Protein AF-A0A9Q0CAV1-F1 (afdb_monomer_lite)

Organism: NCBI:txid2022672

Secondary structure (DSSP, 8-state):
-HHHHHHHHHHHHHHHHHT-HHHHHIIIIITTT--SHHHHHHHHHHHHHHHHHHSSS--B-PPPHHHHHHHHHHHHH---HHHHHHHHHHHHHHH--B-TTTHHHHHHHHHHHHHHHHHHHHHHHT-GGGTTS-GGGS-HHHHHHHHHHHHHHHHHHHHHH-

Sequence (162 aa):
MGAHQSLWRERGHQAMDKMGINKLYDRYFVRKEIKQFEEFHVAFIDLFRDFTSIFPGTRYNVPTSDEIEEFYTEWKNLEKEEQKKAQFCDFMNENIVFSDTHHNATLVTGIVAPTAAVIVKNTWKNTPILNIIPLHHIPTFIFVPSFTMLSLIGINVVHILE

pLDDT: mean 72.84, std 13.79, range [39.34, 91.88]

Foldseek 3Di:
DVPVVVVVVVLVVVVCVVCPVVVLCCVLPVVQVDDDPVSVVLSVVVSVLVVVVSDPDFDQQADHPVVVVVLCVVLVPDPDPVVSVVSVVVVCVVRRDGPVPQVVQLVVLLVVQLVVQVVVLVVCVPDPVNVPDVSVPDDSVRRSVVRSVVSNVVSVVVVVVD

Structure (mmCIF, N/CA/C/O backbone):
data_AF-A0A9Q0CAV1-F1
#
_entry.id   AF-A0A9Q0CAV1-F1
#
loop_
_atom_site.group_PDB
_atom_site.id
_atom_site.type_symbol
_atom_site.label_atom_id
_atom_site.label_alt_id
_atom_site.label_comp_id
_atom_site.label_asym_id
_atom_site.label_entity_id
_atom_site.label_seq_id
_atom_site.pdbx_PDB_ins_code
_atom_site.Cartn_x
_atom_site.Cartn_y
_atom_site.Cartn_z
_atom_site.occupancy
_atom_site.B_iso_or_equiv
_atom_site.auth_seq_id
_atom_site.auth_comp_id
_atom_site.auth_asym_id
_atom_site.auth_atom_id
_atom_site.pdbx_PDB_model_num
ATOM 1 N N . MET A 1 1 ? 2.738 4.170 -27.914 1.00 45.06 1 MET A N 1
ATOM 2 C CA . MET A 1 1 ? 1.960 4.498 -26.694 1.00 45.06 1 MET A CA 1
ATOM 3 C C . MET A 1 1 ? 0.745 3.582 -26.441 1.00 45.06 1 MET A C 1
ATOM 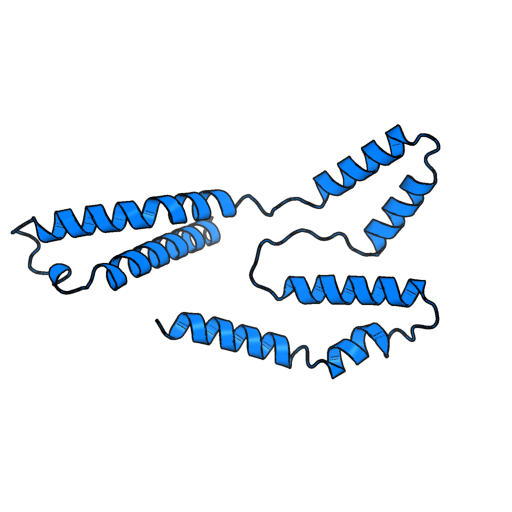5 O O . MET A 1 1 ? 0.095 3.773 -25.428 1.00 45.06 1 MET A O 1
ATOM 9 N N . GLY A 1 2 ? 0.447 2.563 -27.269 1.00 40.09 2 GLY A N 1
ATOM 10 C CA . GLY A 1 2 ? -0.744 1.704 -27.079 1.00 40.09 2 GLY A CA 1
ATOM 11 C C . GLY A 1 2 ? -0.559 0.450 -26.209 1.00 40.09 2 GLY A C 1
ATOM 12 O O . GLY A 1 2 ? -1.507 0.026 -25.563 1.00 40.09 2 GLY A O 1
ATOM 13 N N . ALA A 1 3 ? 0.653 -0.116 -26.135 1.00 42.81 3 ALA A N 1
ATOM 14 C CA . ALA A 1 3 ? 0.877 -1.421 -25.497 1.00 42.81 3 ALA A CA 1
ATOM 15 C C . ALA A 1 3 ? 0.764 -1.406 -23.959 1.00 42.81 3 ALA A C 1
ATOM 17 O O . ALA A 1 3 ? 0.365 -2.394 -23.354 1.00 42.81 3 ALA A O 1
ATOM 18 N N . HIS A 1 4 ? 1.083 -0.283 -23.303 1.00 39.78 4 HIS A N 1
ATOM 19 C CA . HIS A 1 4 ? 0.965 -0.183 -21.846 1.00 39.78 4 HIS A CA 1
ATOM 20 C C . HIS A 1 4 ? -0.490 0.029 -21.413 1.00 39.78 4 HIS A C 1
ATOM 22 O O . HIS A 1 4 ? -0.953 -0.637 -20.494 1.00 39.78 4 HIS A O 1
ATOM 28 N N . GLN A 1 5 ? -1.232 0.893 -22.118 1.00 39.34 5 GLN A N 1
ATOM 29 C CA . GLN A 1 5 ? -2.666 1.086 -21.884 1.00 39.34 5 GLN A CA 1
ATOM 30 C C . GLN A 1 5 ? -3.475 -0.171 -22.219 1.00 39.34 5 GLN A C 1
ATOM 32 O O . GLN A 1 5 ? -4.435 -0.457 -21.510 1.00 39.34 5 GLN A O 1
ATOM 37 N N . SER A 1 6 ? -3.081 -0.949 -23.237 1.00 48.66 6 SER A N 1
ATOM 38 C CA . SER A 1 6 ? -3.730 -2.229 -23.535 1.00 48.66 6 SER A CA 1
ATOM 39 C C . SER A 1 6 ? -3.452 -3.265 -22.451 1.00 48.66 6 SER A C 1
ATOM 41 O O . SER A 1 6 ? -4.393 -3.908 -22.023 1.00 48.66 6 SER A O 1
ATOM 43 N N . LEU A 1 7 ? -2.227 -3.358 -21.921 1.00 44.22 7 LEU A N 1
ATOM 44 C CA . LEU A 1 7 ? -1.900 -4.241 -20.792 1.00 44.22 7 LEU A CA 1
ATOM 45 C C . LEU A 1 7 ? -2.628 -3.853 -19.497 1.00 44.22 7 LEU A C 1
ATOM 47 O O . LEU A 1 7 ? -3.093 -4.732 -18.778 1.00 44.22 7 LEU A O 1
ATOM 51 N N . TRP A 1 8 ? -2.760 -2.555 -19.201 1.00 48.94 8 TRP A N 1
ATOM 52 C CA . TRP A 1 8 ? -3.553 -2.069 -18.064 1.00 48.94 8 TRP A CA 1
ATOM 53 C C . TRP A 1 8 ? -5.042 -2.354 -18.238 1.00 48.94 8 TRP A C 1
ATOM 55 O O . TRP A 1 8 ? -5.703 -2.787 -17.298 1.00 48.94 8 TRP A O 1
ATOM 65 N N . ARG A 1 9 ? -5.564 -2.145 -19.449 1.00 52.94 9 ARG A N 1
ATOM 66 C CA . ARG A 1 9 ? -6.960 -2.409 -19.793 1.00 52.94 9 ARG A CA 1
ATOM 67 C C . ARG A 1 9 ? -7.258 -3.905 -19.815 1.00 52.94 9 ARG A C 1
ATOM 6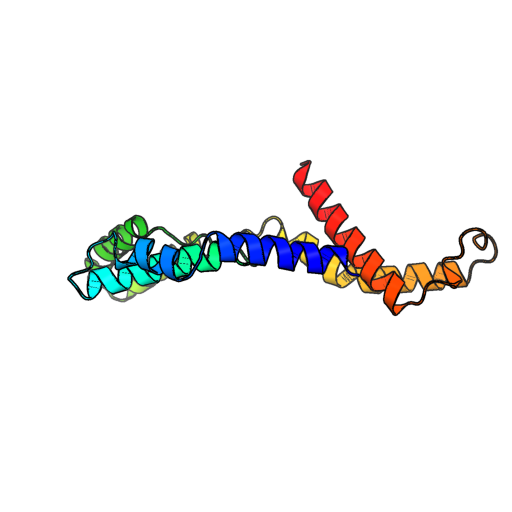9 O O . ARG A 1 9 ? -8.315 -4.304 -19.361 1.00 52.94 9 ARG A O 1
ATOM 76 N N . GLU A 1 10 ? -6.329 -4.734 -20.268 1.00 50.16 10 GLU A N 1
ATOM 77 C CA . GLU A 1 10 ? -6.463 -6.188 -20.344 1.00 50.16 10 GLU A CA 1
ATOM 78 C C . GLU A 1 10 ? -6.292 -6.848 -18.972 1.00 50.16 10 GLU A C 1
ATOM 80 O O . GLU A 1 10 ? -7.121 -7.672 -18.603 1.00 50.16 10 GLU A O 1
ATOM 85 N N . ARG A 1 11 ? -5.317 -6.429 -18.150 1.00 52.97 11 ARG A N 1
ATOM 86 C CA . ARG A 1 11 ? -5.219 -6.874 -16.745 1.00 52.97 11 ARG A CA 1
ATOM 87 C C . ARG A 1 11 ? -6.384 -6.362 -15.900 1.00 52.97 11 ARG A C 1
ATOM 89 O O . ARG A 1 11 ? -6.909 -7.122 -15.096 1.00 52.97 11 ARG A O 1
ATOM 96 N N . GLY A 1 12 ? -6.817 -5.119 -16.114 1.00 56.53 12 GLY A N 1
ATOM 97 C CA . GLY A 1 12 ? -8.001 -4.545 -15.476 1.00 56.53 12 GLY A CA 1
ATOM 98 C C . GLY A 1 12 ? -9.280 -5.285 -15.867 1.00 56.53 12 GLY A C 1
ATOM 99 O O . GLY A 1 12 ? -10.016 -5.717 -14.990 1.00 56.53 12 GLY A O 1
ATOM 100 N N . HIS A 1 13 ? -9.509 -5.534 -17.162 1.00 55.56 13 HIS A N 1
ATOM 101 C CA . HIS A 1 13 ? -10.641 -6.337 -17.632 1.00 55.56 13 HIS A CA 1
ATOM 102 C C . HIS A 1 13 ? -10.567 -7.781 -17.141 1.00 55.56 13 HIS A C 1
ATOM 104 O O . HIS A 1 13 ? -11.580 -8.285 -16.687 1.00 55.56 13 HIS A O 1
ATOM 110 N N . GLN A 1 14 ? -9.405 -8.441 -17.151 1.00 53.72 14 GLN A N 1
ATOM 111 C CA . GLN A 1 14 ? -9.267 -9.801 -16.617 1.00 53.72 14 GLN A CA 1
ATOM 112 C C . GLN A 1 14 ? -9.496 -9.863 -15.102 1.00 53.72 14 GLN A C 1
ATOM 114 O O . GLN A 1 14 ? -10.058 -10.841 -14.609 1.00 53.72 14 GLN A O 1
ATOM 119 N N . ALA A 1 15 ? -9.082 -8.841 -14.351 1.00 53.78 15 ALA A N 1
ATOM 120 C CA . ALA A 1 15 ? -9.370 -8.748 -12.926 1.00 53.78 15 ALA A CA 1
ATOM 121 C C . ALA A 1 15 ? -10.860 -8.470 -12.664 1.00 53.78 15 ALA A C 1
ATOM 123 O O . ALA A 1 15 ? -11.453 -9.115 -11.803 1.00 53.78 15 ALA A O 1
ATOM 124 N N . MET A 1 16 ? -11.491 -7.605 -13.466 1.00 51.56 16 MET A N 1
ATOM 125 C CA . MET A 1 16 ? -12.930 -7.326 -13.409 1.00 51.56 16 MET A CA 1
ATOM 126 C C . MET A 1 16 ? -13.802 -8.501 -13.887 1.00 51.56 16 MET A C 1
ATOM 128 O O . MET A 1 16 ? -14.853 -8.730 -13.306 1.00 51.56 16 MET A O 1
ATOM 132 N N . ASP A 1 17 ? -13.372 -9.301 -14.867 1.00 54.81 17 ASP A N 1
ATOM 133 C CA . ASP A 1 17 ? -14.074 -10.522 -15.312 1.00 54.81 17 ASP A CA 1
ATOM 134 C C . ASP A 1 17 ? -13.975 -11.645 -14.268 1.00 54.81 17 ASP A C 1
ATOM 136 O O . ASP A 1 17 ? -14.918 -12.416 -14.039 1.00 54.81 17 ASP A O 1
ATOM 140 N N . LYS A 1 18 ? -12.833 -11.728 -13.572 1.00 53.84 18 LYS A N 1
ATOM 141 C CA . LYS A 1 18 ? -12.677 -12.594 -12.393 1.00 53.84 18 LYS A CA 1
ATOM 142 C C . LYS A 1 18 ? -13.537 -12.113 -11.215 1.00 53.84 18 LYS A C 1
ATOM 144 O O . LYS A 1 18 ? -13.968 -12.949 -10.421 1.00 53.84 18 LYS A O 1
ATOM 149 N N . MET A 1 19 ? -13.847 -10.817 -11.161 1.00 58.84 19 MET A N 1
ATOM 150 C CA . MET A 1 19 ? -14.687 -10.140 -10.169 1.00 58.84 19 MET A CA 1
ATOM 151 C C . MET A 1 19 ? -15.988 -9.577 -10.760 1.00 58.84 19 MET A C 1
ATOM 153 O O . MET A 1 19 ? -16.373 -8.444 -10.470 1.00 58.84 19 MET A O 1
ATOM 157 N N . GLY A 1 20 ? -16.702 -10.349 -11.587 1.00 66.50 20 GLY A N 1
ATOM 158 C CA . GLY A 1 20 ? -18.060 -9.952 -11.964 1.00 66.50 20 GLY A CA 1
ATOM 159 C C . GLY A 1 20 ? -18.850 -9.615 -10.694 1.00 66.50 20 GLY A C 1
ATOM 160 O O . GLY A 1 20 ? -18.776 -10.375 -9.729 1.00 66.50 20 GLY A O 1
ATOM 161 N N . ILE A 1 21 ? -19.565 -8.485 -10.666 1.00 66.00 21 ILE A N 1
ATOM 162 C CA . ILE A 1 21 ? -20.253 -7.973 -9.460 1.00 66.00 21 ILE A CA 1
ATOM 163 C C . ILE A 1 21 ? -21.101 -9.070 -8.796 1.00 66.00 21 ILE A C 1
ATOM 165 O O . ILE A 1 21 ? -21.117 -9.178 -7.577 1.00 66.00 21 ILE A O 1
ATOM 169 N N . ASN A 1 22 ? -21.691 -9.965 -9.593 1.00 69.44 22 ASN A N 1
ATOM 170 C CA . ASN A 1 22 ? -22.425 -11.137 -9.112 1.00 69.44 22 ASN A CA 1
ATOM 171 C C . ASN A 1 22 ? -21.541 -12.150 -8.360 1.00 69.44 22 ASN A C 1
ATOM 173 O O . ASN A 1 22 ? -21.944 -12.655 -7.325 1.00 69.44 22 ASN A O 1
ATOM 177 N N . LYS A 1 23 ? -20.314 -12.425 -8.825 1.00 74.62 23 LYS A N 1
ATOM 178 C CA . LYS A 1 23 ? -19.355 -13.300 -8.123 1.00 74.62 23 LYS A CA 1
ATOM 179 C C . LYS A 1 23 ? -18.840 -12.673 -6.830 1.00 74.62 23 LYS A C 1
ATOM 181 O O . LYS A 1 23 ? -18.598 -13.402 -5.873 1.00 74.62 23 LYS A O 1
ATOM 186 N N . LEU A 1 24 ? -18.645 -11.352 -6.807 1.00 73.38 24 LEU A N 1
ATOM 187 C CA . LEU A 1 24 ? -18.291 -10.618 -5.590 1.00 73.38 24 LEU A CA 1
ATOM 188 C C . LEU A 1 24 ? -19.444 -10.660 -4.589 1.00 73.38 24 LEU A C 1
ATOM 190 O O . LEU A 1 24 ? -19.250 -11.057 -3.444 1.00 73.38 24 LEU A O 1
ATOM 194 N N . TYR A 1 25 ? -20.649 -10.328 -5.045 1.00 73.31 25 TYR A N 1
ATOM 195 C CA . TYR A 1 25 ? -21.852 -10.387 -4.229 1.00 73.31 25 TYR A CA 1
ATOM 196 C C . TYR A 1 25 ? -22.065 -11.792 -3.648 1.00 73.31 25 TYR A C 1
ATOM 198 O O . TYR A 1 25 ? -22.215 -11.951 -2.437 1.00 73.31 25 TYR A O 1
ATOM 206 N N . ASP A 1 26 ? -21.941 -12.823 -4.486 1.00 81.50 26 ASP A N 1
ATOM 207 C CA . ASP A 1 26 ? -22.050 -14.212 -4.051 1.00 81.50 26 ASP A CA 1
ATOM 208 C C . ASP A 1 26 ? -20.969 -14.595 -3.039 1.00 81.50 26 ASP A C 1
ATOM 210 O O . ASP A 1 26 ? -21.255 -15.263 -2.047 1.00 81.50 26 ASP A O 1
ATOM 214 N N . ARG A 1 27 ? -19.715 -14.199 -3.282 1.00 81.31 27 ARG A N 1
ATOM 215 C CA . ARG A 1 27 ? -18.578 -14.548 -2.423 1.00 81.31 27 ARG A CA 1
ATOM 216 C C . ARG A 1 27 ? -18.682 -13.913 -1.040 1.00 81.31 27 ARG A C 1
ATOM 218 O O . ARG A 1 27 ? -18.467 -14.622 -0.061 1.00 81.31 27 ARG A O 1
ATOM 225 N N . TYR A 1 28 ? -18.951 -12.611 -0.968 1.00 80.12 28 TYR A N 1
ATOM 226 C CA . TYR A 1 28 ? -18.879 -11.876 0.296 1.00 80.12 28 TYR A CA 1
ATOM 227 C C . TYR A 1 28 ? -20.214 -11.827 1.032 1.00 80.12 28 TYR A C 1
ATOM 229 O O . TYR A 1 28 ? -20.185 -11.817 2.253 1.00 80.12 28 TYR A O 1
ATOM 237 N N . PHE A 1 29 ? -21.361 -11.861 0.341 1.00 79.88 29 PHE A N 1
ATOM 238 C CA . PHE A 1 29 ? -22.667 -11.636 0.978 1.00 79.88 29 PHE A CA 1
ATOM 239 C C . PHE A 1 29 ? -23.605 -12.850 0.935 1.00 79.88 29 PHE A C 1
ATOM 241 O O . PHE A 1 29 ? -24.292 -13.103 1.921 1.00 79.88 29 PHE A O 1
ATOM 248 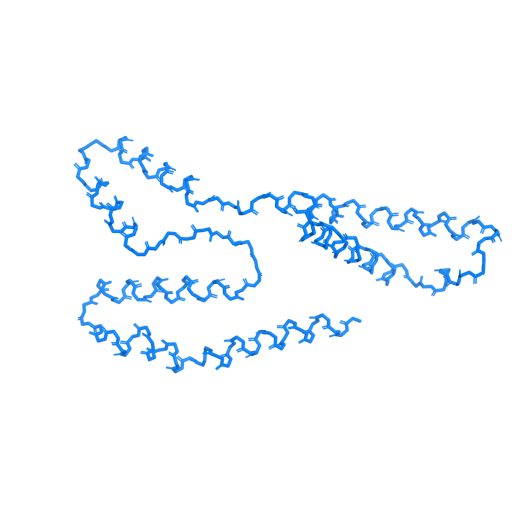N N . VAL A 1 30 ? -23.621 -13.640 -0.147 1.00 79.19 30 VAL A N 1
ATOM 249 C CA . VAL A 1 30 ? -24.536 -14.801 -0.257 1.00 79.19 30 VAL A CA 1
ATOM 250 C C . VAL A 1 30 ? -23.961 -16.049 0.416 1.00 79.19 30 VAL A C 1
ATOM 252 O O . VAL A 1 30 ? -24.626 -16.671 1.237 1.00 79.19 30 VAL A O 1
ATOM 255 N N . ARG A 1 31 ? -22.708 -16.416 0.114 1.00 78.06 31 ARG A N 1
ATOM 256 C CA . ARG A 1 31 ? -22.059 -17.622 0.668 1.00 78.06 31 ARG A CA 1
ATOM 257 C C . ARG A 1 31 ? -21.739 -17.519 2.155 1.00 78.06 31 ARG A C 1
ATOM 259 O O . ARG A 1 31 ? -21.638 -18.550 2.807 1.00 78.06 31 ARG A O 1
ATOM 266 N N . LYS A 1 32 ? -21.553 -16.300 2.668 1.00 73.81 32 LYS A N 1
ATOM 267 C CA . LYS A 1 32 ? -21.296 -16.053 4.092 1.00 73.81 32 LYS A CA 1
ATOM 268 C C . LYS A 1 32 ? -22.576 -16.058 4.945 1.00 73.81 32 LYS A C 1
ATOM 270 O O . LYS A 1 32 ? -22.458 -15.925 6.152 1.00 73.81 32 LYS A O 1
ATOM 275 N N . GLU A 1 33 ? -23.765 -16.222 4.343 1.00 75.31 33 GLU A N 1
ATOM 276 C CA . GLU A 1 33 ? -25.071 -16.234 5.031 1.00 75.31 33 GLU A CA 1
ATOM 277 C C . GLU A 1 33 ? -25.228 -15.135 6.097 1.00 75.31 33 GLU A C 1
ATOM 279 O O . GLU A 1 33 ? -25.627 -15.402 7.230 1.00 75.31 33 GLU A O 1
ATOM 284 N N . ILE A 1 34 ? -24.907 -13.897 5.727 1.00 76.56 34 ILE A N 1
ATOM 285 C CA . ILE A 1 34 ? -24.866 -12.763 6.653 1.00 76.56 34 ILE A CA 1
ATOM 286 C C . ILE A 1 34 ? -26.251 -12.520 7.255 1.00 76.56 34 ILE A C 1
ATOM 288 O O . ILE A 1 34 ? -27.208 -12.222 6.534 1.00 76.56 34 ILE A O 1
ATOM 292 N N . LYS A 1 35 ? -26.351 -12.633 8.579 1.00 78.62 35 LYS A N 1
ATOM 293 C CA . LYS A 1 35 ? -27.606 -12.480 9.335 1.00 78.62 35 LYS A CA 1
ATOM 294 C C . LYS A 1 35 ? -27.565 -11.282 10.275 1.00 78.62 35 LYS A C 1
ATOM 296 O O . LYS A 1 35 ? -28.626 -10.765 10.625 1.00 78.62 35 LYS A O 1
ATOM 301 N N . GLN A 1 36 ? -26.372 -10.832 10.662 1.00 82.88 36 GLN A N 1
ATOM 302 C CA . GLN A 1 36 ? -26.177 -9.715 11.587 1.00 82.88 36 GLN A CA 1
ATOM 303 C C . GLN A 1 36 ? -25.476 -8.521 10.931 1.00 82.88 36 GLN A C 1
ATOM 305 O O . GLN A 1 36 ? -24.808 -8.633 9.901 1.00 82.88 36 GLN A O 1
ATOM 310 N N . PHE A 1 37 ? -25.656 -7.344 11.529 1.00 77.50 37 PHE A N 1
ATOM 311 C CA . PHE A 1 37 ? -25.110 -6.091 11.009 1.00 77.50 37 PHE A CA 1
ATOM 312 C C . PHE A 1 37 ? -23.577 -6.064 11.082 1.00 77.50 37 PHE A C 1
ATOM 314 O O . PHE A 1 37 ? -22.910 -5.537 10.192 1.00 77.50 37 PHE A O 1
ATOM 321 N N . GLU A 1 38 ? -23.015 -6.679 12.112 1.00 77.25 38 GLU A N 1
ATOM 322 C CA . GLU A 1 38 ? -21.585 -6.814 12.359 1.00 77.25 38 GLU A CA 1
ATOM 323 C C . GLU A 1 38 ? -20.929 -7.700 11.290 1.00 77.25 38 GLU A C 1
ATOM 325 O O . GLU A 1 38 ? -19.941 -7.307 10.671 1.00 77.25 38 GLU A O 1
ATOM 330 N N . GLU A 1 39 ? -21.545 -8.844 10.983 1.00 78.31 39 GLU A N 1
ATOM 331 C CA . GLU A 1 39 ? -21.111 -9.760 9.919 1.00 78.31 39 GLU A CA 1
ATOM 332 C C . GLU A 1 39 ? -21.113 -9.076 8.541 1.00 78.31 39 GLU A C 1
ATOM 334 O O . GLU A 1 39 ? -20.215 -9.299 7.723 1.00 78.31 39 GLU A O 1
ATOM 339 N N . PHE A 1 40 ? -22.086 -8.189 8.296 1.00 83.69 40 PHE A N 1
ATOM 340 C CA . PHE A 1 40 ? -22.126 -7.361 7.090 1.00 83.69 40 PHE A CA 1
ATOM 341 C C . PHE A 1 40 ? -20.921 -6.419 6.997 1.00 83.69 40 PHE A C 1
ATOM 343 O O . PHE A 1 40 ? -20.318 -6.304 5.928 1.00 83.69 40 PHE A O 1
ATOM 350 N N . HIS A 1 41 ? -20.541 -5.770 8.101 1.00 78.38 41 HIS A N 1
ATOM 351 C CA . HIS A 1 41 ? -19.405 -4.844 8.124 1.00 78.38 41 HIS A CA 1
ATOM 352 C C . HIS A 1 41 ? -18.079 -5.564 7.883 1.00 78.38 41 HIS A C 1
ATOM 354 O O . HIS A 1 41 ? -17.265 -5.083 7.096 1.00 78.38 41 HIS A O 1
ATOM 360 N N . VAL A 1 42 ? -17.887 -6.742 8.479 1.00 79.81 42 VAL A N 1
ATOM 361 C CA . VAL A 1 42 ? -16.690 -7.565 8.243 1.00 79.81 42 VAL A CA 1
ATOM 362 C C . VAL A 1 42 ? -16.603 -7.985 6.774 1.00 79.81 42 VAL A C 1
ATOM 364 O O . VAL A 1 42 ? -15.568 -7.797 6.135 1.00 79.81 42 VAL A O 1
ATOM 367 N N . ALA A 1 43 ? -17.703 -8.474 6.192 1.00 82.94 43 ALA A N 1
ATOM 368 C CA . ALA A 1 43 ? -17.742 -8.856 4.779 1.00 82.94 43 ALA A CA 1
ATOM 369 C C . ALA A 1 43 ? -17.500 -7.674 3.825 1.00 82.94 43 ALA A C 1
ATOM 371 O O . ALA A 1 43 ? -16.881 -7.837 2.771 1.00 82.94 43 ALA A O 1
ATOM 372 N N . PHE A 1 44 ? -17.965 -6.481 4.195 1.00 81.50 44 PHE A N 1
ATOM 373 C CA . PHE A 1 44 ? -17.718 -5.257 3.443 1.00 81.50 44 PHE A CA 1
ATOM 374 C C . PHE A 1 44 ? -16.243 -4.833 3.500 1.00 81.50 44 PHE A C 1
ATOM 376 O O . PHE A 1 44 ? -15.672 -4.474 2.471 1.00 81.50 44 PHE A O 1
ATOM 383 N N . ILE A 1 45 ? -15.603 -4.923 4.668 1.00 80.81 45 ILE A N 1
ATOM 384 C CA . ILE A 1 45 ? -14.166 -4.644 4.821 1.00 80.81 45 ILE A CA 1
ATOM 385 C C . ILE A 1 45 ? -13.335 -5.646 4.007 1.00 80.81 45 ILE A C 1
ATOM 387 O O . ILE A 1 45 ? -12.441 -5.234 3.267 1.00 80.81 45 ILE A O 1
ATOM 391 N N . ASP A 1 46 ? -13.676 -6.936 4.061 1.00 80.00 46 ASP A N 1
ATOM 392 C CA . ASP A 1 46 ? -13.046 -7.986 3.248 1.00 80.00 46 ASP A CA 1
ATOM 393 C C . ASP A 1 46 ? -13.151 -7.697 1.742 1.00 80.00 46 ASP A C 1
ATOM 395 O O . ASP A 1 46 ? -12.169 -7.824 1.006 1.00 80.00 46 ASP A O 1
ATOM 399 N N . LEU A 1 47 ? -14.334 -7.275 1.278 1.00 83.81 47 LEU A N 1
ATOM 400 C CA . LEU A 1 47 ? -14.545 -6.870 -0.109 1.00 83.81 47 LEU A CA 1
ATOM 401 C C . LEU A 1 47 ? -13.611 -5.717 -0.490 1.00 83.81 47 LEU A C 1
ATOM 403 O O . LEU A 1 47 ? -12.993 -5.764 -1.552 1.00 83.81 47 LEU A O 1
ATOM 407 N N . PHE A 1 48 ? -13.504 -4.686 0.351 1.00 75.75 48 PHE A N 1
ATOM 408 C CA . PHE A 1 48 ? -12.658 -3.523 0.076 1.00 75.75 48 PHE A CA 1
ATOM 409 C C . PHE A 1 48 ? -11.165 -3.857 0.102 1.00 75.75 48 PHE A C 1
ATOM 411 O O . PHE A 1 48 ? -10.429 -3.374 -0.761 1.00 75.75 48 PHE A O 1
ATOM 418 N N . ARG A 1 49 ? -10.707 -4.712 1.023 1.00 73.94 49 ARG A N 1
ATOM 419 C CA . ARG A 1 49 ? -9.326 -5.223 1.031 1.00 73.94 49 ARG A CA 1
ATOM 420 C C . ARG A 1 49 ? -9.005 -5.934 -0.283 1.00 73.94 49 ARG A C 1
ATOM 422 O O . ARG A 1 49 ? -8.027 -5.614 -0.955 1.00 73.94 49 ARG A O 1
ATOM 429 N N . ASP A 1 50 ? -9.863 -6.858 -0.696 1.00 73.94 50 ASP A N 1
ATOM 430 C CA . ASP A 1 50 ? -9.605 -7.663 -1.888 1.00 73.94 50 ASP A CA 1
ATOM 431 C C . ASP A 1 50 ? -9.761 -6.826 -3.172 1.00 73.94 50 ASP A C 1
ATOM 433 O O . ASP A 1 50 ? -8.997 -6.996 -4.124 1.00 73.94 50 ASP A O 1
ATOM 437 N N . PHE A 1 51 ? -10.681 -5.858 -3.186 1.00 71.44 51 PHE A N 1
ATOM 438 C CA . PHE A 1 51 ? -10.829 -4.888 -4.272 1.00 71.44 51 PHE A CA 1
ATOM 439 C C . PHE A 1 51 ? -9.597 -3.984 -4.403 1.00 71.44 51 PHE A C 1
ATOM 441 O O . PHE A 1 51 ? -9.074 -3.817 -5.503 1.00 71.44 51 PHE A O 1
ATOM 448 N N . THR A 1 52 ? -9.086 -3.445 -3.293 1.00 65.06 52 THR A N 1
ATOM 449 C CA . THR A 1 52 ? -7.880 -2.597 -3.296 1.00 65.06 52 THR A CA 1
ATOM 450 C C . THR A 1 52 ? -6.621 -3.373 -3.683 1.00 65.06 52 THR A C 1
ATOM 452 O O . THR A 1 52 ? -5.771 -2.811 -4.368 1.00 65.06 52 THR A O 1
ATOM 455 N N . SER A 1 53 ? -6.543 -4.676 -3.382 1.00 63.16 53 SER A N 1
ATOM 456 C CA . SER A 1 53 ? -5.427 -5.544 -3.800 1.00 63.16 53 SER A CA 1
ATOM 457 C C . SER A 1 53 ? -5.257 -5.674 -5.323 1.00 63.16 53 SER A C 1
ATOM 459 O O . SER A 1 53 ? -4.170 -5.987 -5.810 1.00 63.16 53 SER A O 1
ATOM 461 N N . ILE A 1 54 ? -6.324 -5.431 -6.090 1.00 62.69 54 ILE A N 1
ATOM 462 C CA . ILE A 1 54 ? -6.315 -5.535 -7.555 1.00 62.69 54 ILE A CA 1
ATOM 463 C C . ILE A 1 54 ? -5.834 -4.252 -8.215 1.00 62.69 54 ILE A C 1
ATOM 465 O O . ILE A 1 54 ? -5.320 -4.298 -9.339 1.00 62.69 54 ILE A O 1
ATOM 469 N N . PHE A 1 55 ? -6.001 -3.108 -7.551 1.00 55.81 55 PHE A N 1
ATOM 470 C CA . PHE A 1 55 ? -5.563 -1.856 -8.134 1.00 55.81 55 PHE A CA 1
ATOM 471 C C . PHE A 1 55 ? -4.039 -1.756 -8.079 1.00 55.81 55 PHE A C 1
ATOM 473 O O . PHE A 1 55 ? -3.432 -1.939 -7.025 1.00 55.81 55 PHE A O 1
ATOM 480 N N . PRO A 1 56 ? -3.393 -1.434 -9.208 1.00 46.81 56 PRO A N 1
ATOM 481 C CA . PRO A 1 56 ? -1.985 -1.084 -9.200 1.00 46.81 56 PRO A CA 1
ATOM 482 C C . PRO A 1 56 ? -1.795 0.215 -8.413 1.00 46.81 56 PRO A C 1
ATOM 484 O O . PRO A 1 56 ? -2.271 1.275 -8.817 1.00 46.81 56 PRO A O 1
ATOM 487 N N . GLY A 1 57 ? -1.107 0.129 -7.281 1.00 52.28 57 GLY A N 1
ATOM 488 C CA . GLY A 1 57 ? -0.908 1.245 -6.366 1.00 52.28 57 GLY A CA 1
ATOM 489 C C . GLY A 1 57 ? -0.142 0.817 -5.121 1.00 52.28 57 GLY A C 1
ATOM 490 O O . GLY A 1 57 ? 0.225 -0.350 -4.975 1.00 52.28 57 GLY A O 1
ATOM 491 N N . THR A 1 58 ? 0.132 1.785 -4.250 1.00 51.16 58 THR A N 1
ATOM 492 C CA . THR A 1 58 ? 0.819 1.608 -2.969 1.00 51.16 58 THR A CA 1
ATOM 493 C C . THR A 1 58 ? 0.202 0.451 -2.185 1.00 51.16 58 THR A C 1
ATOM 495 O O . THR A 1 58 ? -0.959 0.516 -1.787 1.00 51.16 58 THR A O 1
ATOM 498 N N . ARG A 1 59 ? 0.962 -0.634 -2.000 1.00 54.44 59 ARG A N 1
ATOM 499 C CA . ARG A 1 59 ? 0.504 -1.802 -1.244 1.00 54.44 59 ARG A CA 1
ATOM 500 C C . ARG A 1 59 ? 0.679 -1.503 0.237 1.00 54.44 59 ARG A C 1
ATOM 502 O O . ARG A 1 59 ? 1.793 -1.578 0.746 1.00 54.44 59 ARG A O 1
ATOM 509 N N . TYR A 1 60 ? -0.413 -1.119 0.888 1.00 58.06 60 TYR A N 1
ATOM 510 C CA . TYR A 1 60 ? -0.503 -1.161 2.342 1.00 58.06 60 TYR A CA 1
ATOM 511 C C . TYR A 1 60 ? -0.653 -2.618 2.758 1.00 58.06 60 TYR A C 1
ATOM 513 O O . TYR A 1 60 ? -1.443 -3.350 2.154 1.00 58.06 60 TYR A O 1
ATOM 521 N N . ASN A 1 61 ? 0.107 -3.041 3.762 1.00 60.81 61 ASN A N 1
ATOM 522 C CA . ASN A 1 61 ? -0.094 -4.353 4.352 1.00 60.81 61 ASN A CA 1
ATOM 523 C C . ASN A 1 61 ? -1.316 -4.270 5.274 1.00 60.81 61 ASN A C 1
ATOM 525 O O . ASN A 1 61 ? -1.213 -3.908 6.438 1.00 60.81 61 ASN A O 1
ATOM 529 N N . VAL A 1 62 ? -2.508 -4.480 4.716 1.00 68.88 62 VAL A N 1
ATOM 530 C CA . VAL A 1 62 ? -3.744 -4.394 5.499 1.00 68.88 62 VAL A CA 1
ATOM 531 C C . VAL A 1 62 ? -3.826 -5.633 6.398 1.00 68.88 62 VAL A C 1
ATOM 533 O O . VAL A 1 62 ? -3.813 -6.740 5.851 1.00 68.88 62 VAL A O 1
ATOM 536 N N . PRO A 1 63 ? -3.935 -5.472 7.729 1.00 75.25 63 PRO A N 1
ATOM 537 C CA . PRO A 1 63 ? -4.066 -6.598 8.638 1.00 75.25 63 PRO A CA 1
ATOM 538 C C . PRO A 1 63 ? -5.364 -7.357 8.351 1.00 75.25 63 PRO A C 1
ATOM 540 O O . PRO A 1 63 ? -6.368 -6.803 7.883 1.00 75.25 63 PRO A O 1
ATOM 543 N N . THR A 1 64 ? -5.323 -8.658 8.577 1.00 78.62 64 THR A N 1
ATOM 544 C CA . THR A 1 64 ? -6.457 -9.564 8.418 1.00 78.62 64 THR A CA 1
ATOM 545 C C . THR A 1 64 ? -7.538 -9.285 9.461 1.00 78.62 64 THR A C 1
ATOM 547 O O . THR A 1 64 ? -7.301 -8.640 10.481 1.00 78.62 64 THR A O 1
ATOM 550 N N . SER A 1 65 ? -8.761 -9.756 9.205 1.00 78.25 65 SER A N 1
ATOM 551 C CA . SER A 1 65 ? -9.868 -9.581 10.153 1.00 78.25 65 SER A CA 1
ATOM 552 C C . SER A 1 65 ? -9.575 -10.215 11.513 1.00 78.25 65 SER A C 1
ATOM 554 O O . SER A 1 65 ? -9.919 -9.611 12.523 1.00 78.25 65 SER A O 1
ATOM 556 N N . ASP A 1 66 ? -8.887 -11.357 11.531 1.00 82.81 66 ASP A N 1
ATOM 557 C CA . ASP A 1 66 ? -8.504 -12.061 12.757 1.00 82.81 66 ASP A CA 1
ATOM 558 C C . ASP A 1 66 ? -7.502 -11.227 13.581 1.00 82.81 66 ASP A C 1
ATOM 560 O O . ASP A 1 66 ? -7.690 -11.038 14.781 1.00 82.81 66 ASP A O 1
ATOM 564 N N . GLU A 1 67 ? -6.495 -10.631 12.929 1.00 83.50 67 GLU A N 1
ATOM 565 C CA . GLU A 1 67 ? -5.517 -9.732 13.572 1.00 83.50 67 GLU A CA 1
ATOM 566 C C . GLU A 1 67 ? -6.180 -8.459 14.127 1.00 83.50 67 GLU A C 1
ATOM 568 O O . GLU A 1 67 ? -5.818 -7.973 15.199 1.00 83.50 67 GLU A O 1
ATOM 573 N N . ILE A 1 68 ? -7.178 -7.917 13.419 1.00 86.00 68 ILE A N 1
ATOM 574 C CA . ILE A 1 68 ? -7.952 -6.756 13.884 1.00 86.00 68 ILE A CA 1
ATOM 575 C C . ILE A 1 68 ? -8.825 -7.127 15.092 1.00 86.00 68 ILE A C 1
ATOM 577 O O . ILE A 1 68 ? -8.980 -6.310 16.002 1.00 86.00 68 ILE A O 1
ATOM 581 N N . GLU A 1 69 ? -9.406 -8.328 15.116 1.00 85.62 69 GLU A N 1
ATOM 582 C CA . GLU A 1 69 ? -10.247 -8.805 16.221 1.00 85.62 69 GLU A CA 1
ATOM 583 C C . GLU A 1 69 ? -9.428 -9.071 17.492 1.00 85.62 69 GLU A C 1
ATOM 585 O O . GLU A 1 69 ? -9.832 -8.663 18.589 1.00 85.62 69 GLU A O 1
ATOM 590 N N . GLU A 1 70 ? -8.251 -9.682 17.344 1.00 88.06 70 GLU A N 1
ATOM 591 C CA . GLU A 1 70 ? -7.293 -9.879 18.435 1.00 88.06 70 GLU A CA 1
ATOM 592 C C . GLU A 1 70 ? -6.844 -8.527 19.006 1.00 88.06 70 GLU A C 1
ATOM 594 O O . GLU A 1 70 ? -7.031 -8.269 20.201 1.00 88.06 70 GLU A O 1
ATOM 599 N N . PHE A 1 71 ? -6.403 -7.607 18.138 1.00 89.56 71 PHE A N 1
ATOM 600 C CA . PHE A 1 71 ? -6.055 -6.239 18.524 1.00 89.56 71 PHE A CA 1
ATOM 601 C C . PHE A 1 71 ? -7.208 -5.536 19.251 1.00 89.56 71 PHE A C 1
ATOM 603 O O . PHE A 1 71 ? -7.008 -4.941 20.310 1.00 89.56 71 PHE A O 1
ATOM 610 N N . TYR A 1 72 ? -8.431 -5.604 18.716 1.00 88.56 72 TYR A N 1
ATOM 611 C CA . TYR A 1 72 ? -9.589 -4.944 19.317 1.00 88.56 72 TYR A CA 1
ATOM 612 C C . TYR A 1 72 ? -9.909 -5.497 20.707 1.00 88.56 72 TYR A C 1
ATOM 614 O O . TYR A 1 72 ? -10.270 -4.732 21.605 1.00 88.56 72 TYR A O 1
ATOM 622 N N . THR A 1 73 ? -9.774 -6.808 20.900 1.00 90.44 73 THR A N 1
ATOM 623 C CA . THR A 1 73 ? -10.041 -7.458 22.185 1.00 90.44 73 THR A CA 1
ATOM 624 C C . THR A 1 73 ? -9.053 -6.983 23.246 1.00 90.44 73 THR A C 1
ATOM 626 O O . THR A 1 73 ? -9.470 -6.589 24.339 1.00 90.44 73 THR A O 1
ATOM 629 N N . GLU A 1 74 ? -7.763 -6.937 22.918 1.00 89.38 74 GLU A N 1
ATOM 630 C CA . GLU A 1 74 ? -6.732 -6.397 23.808 1.00 89.38 74 GLU A CA 1
ATOM 631 C C . GLU A 1 74 ? -6.941 -4.903 24.081 1.00 89.38 74 GLU A C 1
ATOM 633 O O . GLU A 1 74 ? -6.995 -4.472 25.236 1.00 89.38 74 GLU A O 1
ATOM 638 N N . TRP A 1 75 ? -7.166 -4.125 23.024 1.00 91.88 75 TRP A N 1
ATOM 639 C CA . TRP A 1 75 ? -7.366 -2.680 23.083 1.00 91.88 75 TRP A CA 1
ATOM 640 C C . TRP A 1 75 ? -8.597 -2.282 23.904 1.00 91.88 75 TRP A C 1
ATOM 642 O O . TRP A 1 75 ? -8.577 -1.310 24.668 1.00 91.88 75 TRP A O 1
ATOM 652 N N . LYS A 1 76 ? -9.692 -3.042 23.788 1.00 90.38 76 LYS A N 1
ATOM 653 C CA . LYS A 1 76 ? -10.937 -2.799 24.527 1.00 90.38 76 LYS A CA 1
ATOM 654 C C . LYS A 1 76 ? -10.744 -2.970 26.031 1.00 90.38 76 LYS A C 1
ATOM 656 O O . LYS A 1 76 ? -11.328 -2.188 26.787 1.00 90.38 76 LYS A O 1
ATOM 661 N N . ASN A 1 77 ? -9.925 -3.942 26.433 1.00 89.38 77 ASN A N 1
ATOM 662 C CA . ASN A 1 77 ? -9.671 -4.301 27.828 1.00 89.38 77 ASN A CA 1
ATOM 663 C C . ASN A 1 77 ? -8.727 -3.330 28.555 1.00 89.38 77 ASN A C 1
ATOM 665 O O . ASN A 1 77 ? -8.621 -3.387 29.778 1.00 89.38 77 ASN A O 1
ATOM 669 N N . LEU A 1 78 ? -8.072 -2.411 27.840 1.00 89.50 78 LEU A N 1
ATOM 670 C CA . LEU A 1 78 ? -7.294 -1.345 28.468 1.00 89.50 78 LEU A CA 1
ATOM 671 C C . LEU A 1 78 ? -8.209 -0.360 29.215 1.00 89.50 78 LEU A C 1
ATOM 673 O O . LEU A 1 78 ? -9.245 0.064 28.704 1.00 89.50 78 LEU A O 1
ATOM 677 N N . GLU A 1 79 ? -7.814 0.057 30.416 1.00 85.25 79 GLU A N 1
ATOM 678 C CA . GLU A 1 79 ? -8.600 1.009 31.218 1.00 85.25 79 GLU A CA 1
ATOM 679 C C . GLU A 1 79 ? -8.270 2.470 30.888 1.00 85.25 79 GLU A C 1
ATOM 681 O O . GLU A 1 79 ? -9.143 3.338 30.926 1.00 85.25 79 GLU A O 1
ATOM 686 N N . LYS A 1 80 ? -7.008 2.760 30.546 1.00 90.81 80 LYS A N 1
ATOM 687 C CA . LYS A 1 80 ? -6.528 4.129 30.325 1.00 90.81 80 LYS A CA 1
ATOM 688 C C . LYS A 1 80 ? -6.596 4.518 28.856 1.00 90.81 80 LYS A C 1
ATOM 690 O O . LYS A 1 80 ? -6.046 3.839 27.991 1.00 90.81 80 LYS A O 1
ATOM 695 N N . GLU A 1 81 ? -7.185 5.678 28.584 1.00 85.81 81 GLU A N 1
ATOM 696 C CA . GLU A 1 81 ? -7.316 6.214 27.225 1.00 85.81 81 GLU A CA 1
ATOM 697 C C . GLU A 1 81 ? -5.954 6.474 26.554 1.00 85.81 81 GLU A C 1
ATOM 699 O O . GLU A 1 81 ? -5.797 6.258 25.356 1.00 85.81 81 GLU A O 1
ATOM 704 N N . GLU A 1 82 ? -4.940 6.875 27.323 1.00 87.00 82 GLU A N 1
ATOM 705 C CA . GLU A 1 82 ? -3.574 7.075 26.818 1.00 87.00 82 GLU A CA 1
ATOM 706 C C . GLU A 1 82 ? -2.935 5.770 26.335 1.00 87.00 82 GLU A C 1
ATOM 708 O O . GLU A 1 82 ? -2.278 5.759 25.298 1.00 87.00 82 GLU A O 1
ATOM 713 N N . GLN A 1 83 ? -3.189 4.656 27.029 1.00 86.94 83 GLN A N 1
ATOM 714 C CA . GLN A 1 83 ? -2.704 3.336 26.620 1.00 86.94 83 GLN A CA 1
ATOM 715 C C . GLN A 1 83 ? -3.436 2.846 25.369 1.00 86.94 83 GLN A C 1
ATOM 717 O O . GLN A 1 83 ? -2.801 2.326 24.458 1.00 86.94 83 GLN A O 1
ATOM 722 N N . LYS A 1 84 ? -4.749 3.097 25.278 1.00 88.12 84 LYS A N 1
ATOM 723 C CA . LYS A 1 84 ? -5.536 2.820 24.066 1.00 88.12 84 LYS A CA 1
ATOM 724 C C . LYS A 1 84 ? -5.008 3.573 22.854 1.00 88.12 84 LYS A C 1
ATOM 726 O O . LYS A 1 84 ? -4.913 3.005 21.770 1.00 88.12 84 LYS A O 1
ATOM 731 N N . LYS A 1 85 ? -4.676 4.856 23.022 1.00 87.75 85 LYS A N 1
ATOM 732 C CA . LYS A 1 85 ? -4.101 5.671 21.945 1.00 87.75 85 LYS A CA 1
ATOM 733 C C . LYS A 1 85 ? -2.719 5.169 21.545 1.00 87.75 85 LYS A C 1
ATOM 735 O O . LYS A 1 85 ? -2.470 5.046 20.354 1.00 87.75 85 LYS A O 1
ATOM 740 N N . ALA A 1 86 ? -1.861 4.851 22.514 1.00 89.38 86 ALA A N 1
ATOM 741 C CA . ALA A 1 86 ? -0.528 4.320 22.245 1.00 89.38 86 ALA A CA 1
ATOM 742 C C . ALA A 1 86 ? -0.593 2.998 21.466 1.00 89.38 86 ALA A C 1
ATOM 744 O O . ALA A 1 86 ? -0.077 2.933 20.358 1.00 89.38 86 ALA A O 1
ATOM 745 N N . GLN A 1 87 ? -1.338 2.008 21.969 1.00 89.06 87 GLN A N 1
ATOM 746 C CA . GLN A 1 87 ? -1.453 0.695 21.326 1.00 89.06 87 GLN A CA 1
ATOM 747 C C . GLN A 1 87 ? -2.068 0.788 19.920 1.00 89.06 87 GLN A C 1
ATOM 749 O O . GLN A 1 87 ? -1.645 0.085 19.010 1.00 89.06 87 GLN A O 1
ATOM 754 N N . PHE A 1 88 ? -3.038 1.687 19.714 1.00 88.75 88 PHE A N 1
ATOM 755 C CA . PHE A 1 88 ? -3.588 1.951 18.384 1.00 88.75 88 PHE A CA 1
ATOM 756 C C . PHE A 1 88 ? -2.559 2.573 17.436 1.00 88.75 88 PHE A C 1
ATOM 758 O O . PHE A 1 88 ? -2.448 2.145 16.291 1.00 88.75 88 PHE A O 1
ATOM 765 N N . CYS A 1 89 ? -1.801 3.573 17.892 1.00 86.50 89 CYS A N 1
ATOM 766 C CA . CYS A 1 89 ? -0.737 4.170 17.089 1.00 86.50 89 CYS A CA 1
ATOM 767 C C . CYS A 1 89 ? 0.344 3.144 16.734 1.00 86.50 89 CYS A C 1
ATOM 769 O O . CYS A 1 89 ? 0.793 3.129 15.592 1.00 86.50 89 CYS A O 1
ATOM 771 N N . ASP A 1 90 ? 0.724 2.280 17.673 1.00 88.25 90 ASP A N 1
ATOM 772 C CA . ASP A 1 90 ? 1.720 1.230 17.452 1.00 88.25 90 ASP A CA 1
ATOM 773 C C . ASP A 1 90 ? 1.219 0.217 16.416 1.00 88.25 90 ASP A C 1
ATOM 775 O O . ASP A 1 90 ? 1.884 -0.001 15.404 1.00 88.25 90 ASP A O 1
ATOM 779 N N . PHE A 1 91 ? -0.013 -0.279 16.574 1.00 86.94 91 PHE A N 1
ATOM 780 C CA . PHE A 1 91 ? -0.652 -1.166 15.599 1.00 86.94 91 PHE A CA 1
ATOM 781 C C . PHE A 1 91 ? -0.716 -0.542 14.199 1.00 86.94 91 PHE A C 1
ATOM 783 O O . PHE A 1 91 ? -0.421 -1.195 13.197 1.00 86.94 91 PHE A O 1
ATOM 790 N N . MET A 1 92 ? -1.072 0.741 14.109 1.00 83.00 92 MET A N 1
ATOM 791 C CA . MET A 1 92 ? -1.118 1.461 12.837 1.00 83.00 92 MET A CA 1
ATOM 792 C C . MET A 1 92 ? 0.279 1.659 12.241 1.00 83.00 92 MET A C 1
ATOM 794 O O . MET A 1 92 ? 0.437 1.514 11.035 1.00 83.00 92 MET A O 1
ATOM 798 N N . ASN A 1 93 ? 1.299 1.951 13.045 1.00 78.94 93 ASN A N 1
ATOM 799 C CA . ASN A 1 93 ? 2.673 2.100 12.561 1.00 78.94 93 ASN A CA 1
ATOM 800 C C . ASN A 1 93 ? 3.261 0.775 12.054 1.00 78.94 93 ASN A C 1
ATOM 802 O O . ASN A 1 93 ? 4.001 0.776 11.072 1.00 78.94 93 ASN A O 1
ATOM 806 N N . GLU A 1 94 ? 2.922 -0.347 12.688 1.00 77.44 94 GLU A N 1
ATOM 807 C CA . GLU A 1 94 ? 3.386 -1.680 12.285 1.00 77.44 94 GLU A CA 1
ATOM 808 C C . GLU A 1 94 ? 2.696 -2.187 11.014 1.00 77.44 94 GLU A C 1
ATOM 810 O O . GLU A 1 94 ? 3.326 -2.837 10.179 1.00 77.44 94 GLU A O 1
ATOM 815 N N . ASN A 1 95 ? 1.413 -1.864 10.833 1.00 70.88 95 ASN A N 1
ATOM 816 C CA . ASN A 1 95 ? 0.619 -2.373 9.715 1.00 70.88 95 ASN A CA 1
ATOM 817 C C . ASN A 1 95 ? 0.550 -1.402 8.522 1.00 70.88 95 ASN A C 1
ATOM 819 O O . ASN A 1 95 ? 0.449 -1.818 7.370 1.00 70.88 95 ASN A O 1
ATOM 823 N N . ILE A 1 96 ? 0.701 -0.095 8.743 1.00 64.75 96 ILE A N 1
ATOM 824 C CA . ILE A 1 96 ? 0.806 0.917 7.675 1.00 64.75 96 ILE A CA 1
ATOM 825 C C . ILE A 1 96 ? 2.277 1.092 7.283 1.00 64.75 96 ILE A C 1
ATOM 827 O O . ILE A 1 96 ? 2.804 2.195 7.144 1.00 64.75 96 ILE A O 1
ATOM 831 N N . VAL A 1 97 ? 2.967 -0.024 7.068 1.00 56.06 97 VAL A N 1
ATOM 832 C CA . VAL A 1 97 ? 4.267 -0.004 6.407 1.00 56.06 97 VAL A CA 1
ATOM 833 C C . VAL A 1 97 ? 3.995 0.090 4.911 1.00 56.06 97 VAL A C 1
ATOM 835 O O . VAL A 1 97 ? 3.504 -0.848 4.278 1.00 56.06 97 VAL A O 1
ATOM 838 N N . PHE A 1 98 ? 4.297 1.253 4.330 1.00 53.38 98 PHE A N 1
ATOM 839 C CA . PHE A 1 98 ? 4.523 1.355 2.892 1.00 53.38 98 PHE A CA 1
ATOM 840 C C . PHE A 1 98 ? 5.557 0.284 2.535 1.00 53.38 98 PHE A C 1
ATOM 842 O O . PHE A 1 98 ? 6.572 0.184 3.218 1.00 53.38 98 PHE A O 1
ATOM 849 N N . SER A 1 99 ? 5.341 -0.539 1.504 1.00 51.84 99 SER A N 1
ATOM 850 C CA . SER A 1 99 ? 6.410 -1.429 1.030 1.00 51.84 99 SER A CA 1
ATOM 851 C C . SER A 1 99 ? 7.533 -0.568 0.413 1.00 51.84 99 SER A C 1
ATOM 853 O O . SER A 1 99 ? 7.577 -0.351 -0.800 1.00 51.84 99 SER A O 1
ATOM 855 N N . ASP A 1 100 ? 8.375 0.022 1.261 1.00 52.75 100 ASP A N 1
ATOM 856 C CA . ASP A 1 100 ? 9.123 1.249 0.958 1.00 52.75 100 ASP A CA 1
ATOM 857 C C . ASP A 1 100 ? 10.538 0.999 0.431 1.00 52.75 100 ASP A C 1
ATOM 859 O O . ASP A 1 100 ? 11.247 1.921 0.028 1.00 52.75 100 ASP A O 1
ATOM 863 N N . THR A 1 101 ? 10.966 -0.258 0.345 1.00 50.34 101 THR A N 1
ATOM 864 C CA . THR A 1 101 ? 12.286 -0.592 -0.203 1.00 50.34 101 THR A CA 1
ATOM 865 C C . THR A 1 101 ? 12.406 -0.298 -1.701 1.00 50.34 101 THR A C 1
ATOM 867 O O . THR A 1 101 ? 13.506 -0.049 -2.183 1.00 50.34 101 THR A O 1
ATOM 870 N N . HIS A 1 102 ? 11.295 -0.237 -2.443 1.00 54.62 102 HIS A N 1
ATOM 871 C CA . HIS A 1 102 ? 11.306 -0.080 -3.908 1.00 54.62 102 HIS A CA 1
ATOM 872 C C . HIS A 1 102 ? 10.823 1.298 -4.400 1.00 54.62 102 HIS A C 1
ATOM 874 O O . HIS A 1 102 ? 10.988 1.647 -5.576 1.00 54.62 102 HIS A O 1
ATOM 880 N N . HIS A 1 103 ? 10.223 2.100 -3.512 1.00 60.62 103 HIS A N 1
ATOM 881 C CA . HIS A 1 103 ? 9.581 3.363 -3.877 1.00 60.62 103 HIS A CA 1
ATOM 882 C C . HIS A 1 103 ? 10.603 4.487 -4.070 1.00 60.62 103 HIS A C 1
ATOM 884 O O . HIS A 1 103 ? 10.534 5.213 -5.058 1.00 60.62 103 HIS A O 1
ATOM 890 N N . ASN A 1 104 ? 11.620 4.568 -3.209 1.00 66.38 104 ASN A N 1
ATOM 891 C CA . ASN A 1 104 ? 12.574 5.680 -3.203 1.00 66.38 104 ASN A CA 1
ATOM 892 C C . ASN A 1 104 ? 13.405 5.791 -4.493 1.00 66.38 104 ASN A C 1
ATOM 894 O O . ASN A 1 104 ? 13.465 6.865 -5.089 1.00 66.38 104 ASN A O 1
ATOM 898 N N . ALA A 1 105 ? 13.988 4.693 -4.990 1.00 69.56 105 ALA A N 1
ATOM 899 C CA . ALA A 1 105 ? 14.767 4.711 -6.236 1.00 69.56 105 ALA A CA 1
ATOM 900 C C . ALA A 1 105 ? 13.892 5.006 -7.470 1.00 69.56 105 ALA A C 1
ATOM 902 O O . ALA A 1 105 ? 14.300 5.735 -8.380 1.00 69.56 105 ALA A O 1
ATOM 903 N N . THR A 1 106 ? 12.65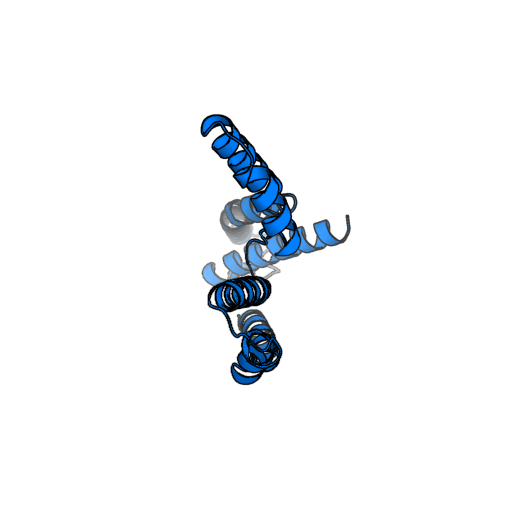9 4.496 -7.476 1.00 75.50 106 THR A N 1
ATOM 904 C CA . THR A 1 106 ? 11.670 4.727 -8.538 1.00 75.50 106 THR A CA 1
ATOM 905 C C . THR A 1 106 ? 11.180 6.180 -8.537 1.00 75.50 106 THR A C 1
ATOM 907 O O . THR A 1 106 ? 11.111 6.804 -9.595 1.00 75.50 106 THR A O 1
ATOM 910 N N . LEU A 1 107 ? 10.905 6.751 -7.359 1.00 77.69 107 LEU A N 1
ATOM 911 C CA . LEU A 1 107 ? 10.515 8.151 -7.178 1.00 77.69 107 LEU A CA 1
ATOM 912 C C . LEU A 1 107 ? 11.626 9.109 -7.605 1.00 77.69 107 LEU A C 1
ATOM 914 O O . LEU A 1 107 ? 11.398 9.995 -8.429 1.00 77.69 107 LEU A O 1
ATOM 918 N N . VAL A 1 108 ? 12.839 8.910 -7.081 1.00 81.88 108 VAL A N 1
ATOM 919 C CA . VAL A 1 108 ? 14.008 9.731 -7.424 1.00 81.88 108 VAL A CA 1
ATOM 920 C C . VAL A 1 108 ? 14.255 9.686 -8.929 1.00 81.88 108 VAL A C 1
ATOM 922 O O . VAL A 1 108 ? 14.458 10.721 -9.563 1.00 81.88 108 VAL A O 1
ATOM 925 N N . THR A 1 109 ? 14.138 8.511 -9.540 1.00 83.19 109 THR A N 1
ATOM 926 C CA . THR A 1 109 ? 14.291 8.370 -10.992 1.00 83.19 109 THR A CA 1
ATOM 927 C C . THR A 1 109 ? 13.169 9.033 -11.773 1.00 83.19 109 THR A C 1
ATOM 929 O O . THR A 1 109 ? 13.444 9.675 -12.783 1.00 83.19 109 THR A O 1
ATOM 932 N N . GLY A 1 110 ? 11.923 8.951 -11.305 1.00 80.06 110 GLY A N 1
ATOM 933 C CA . GLY A 1 110 ? 10.796 9.671 -11.901 1.00 80.06 110 GLY A CA 1
ATOM 934 C C . GLY A 1 110 ? 11.005 11.190 -11.920 1.00 80.06 110 GLY A C 1
ATOM 935 O O . GLY A 1 110 ? 10.603 11.845 -12.880 1.00 80.06 110 GLY A O 1
ATOM 936 N N . ILE A 1 111 ? 11.689 11.737 -10.909 1.00 84.25 111 ILE A N 1
ATOM 937 C CA . ILE A 1 111 ? 12.010 13.168 -10.801 1.00 84.25 111 ILE A CA 1
ATOM 938 C C . ILE A 1 111 ? 13.218 13.543 -11.674 1.00 84.25 111 ILE A C 1
ATOM 940 O O . ILE A 1 111 ? 13.192 14.556 -12.376 1.00 84.25 111 ILE A O 1
ATOM 944 N N . VAL A 1 112 ? 14.285 12.741 -11.651 1.00 87.81 112 VAL A N 1
ATOM 945 C CA . VAL A 1 112 ? 15.567 13.094 -12.287 1.00 87.81 112 VAL A CA 1
ATOM 946 C C . VAL A 1 112 ? 15.607 12.734 -13.777 1.00 87.81 112 VAL A C 1
ATOM 948 O O . VAL A 1 112 ? 16.171 13.486 -14.578 1.00 87.81 112 VAL A O 1
ATOM 951 N N . ALA A 1 113 ? 14.994 11.619 -14.184 1.00 85.12 113 ALA A N 1
ATOM 952 C CA . ALA A 1 113 ? 15.095 11.106 -15.550 1.00 85.12 113 ALA A CA 1
ATOM 953 C C . ALA A 1 113 ? 14.554 12.061 -16.632 1.00 85.12 113 ALA A C 1
ATOM 955 O O . ALA A 1 113 ? 15.214 12.176 -17.667 1.00 85.12 113 ALA A O 1
ATOM 956 N N . PRO A 1 114 ? 13.425 12.781 -16.450 1.00 84.12 114 PRO A N 1
ATOM 957 C CA . PRO A 1 114 ? 12.958 13.743 -17.449 1.00 84.12 114 PRO A CA 1
ATOM 958 C C . PRO A 1 114 ? 13.977 14.859 -17.715 1.00 84.12 114 PRO A C 1
ATOM 960 O O . PRO A 1 114 ? 14.276 15.174 -18.868 1.00 84.12 114 PRO A O 1
ATOM 963 N N . THR A 1 115 ? 14.557 15.417 -16.650 1.00 85.75 115 THR A N 1
ATOM 964 C CA . THR A 1 115 ? 15.562 16.486 -16.732 1.00 85.75 115 THR A CA 1
ATOM 965 C C . THR A 1 115 ? 16.838 15.983 -17.402 1.00 85.75 115 THR A C 1
ATOM 967 O O . THR A 1 115 ? 17.362 16.629 -18.312 1.00 85.75 115 THR A O 1
ATOM 970 N N . ALA A 1 116 ? 17.296 14.785 -17.025 1.00 87.50 116 ALA A N 1
ATOM 971 C CA . ALA A 1 116 ? 18.441 14.137 -17.655 1.00 87.50 116 ALA A CA 1
ATOM 972 C C . ALA A 1 116 ? 18.206 13.881 -19.156 1.00 87.50 116 ALA A C 1
ATOM 974 O O . ALA A 1 116 ? 19.075 14.180 -19.975 1.00 87.50 116 ALA A O 1
ATOM 975 N N . ALA A 1 117 ? 17.015 13.411 -19.543 1.00 86.75 117 ALA A N 1
ATOM 976 C CA . ALA A 1 117 ? 16.660 13.150 -20.939 1.00 86.75 117 ALA A CA 1
ATOM 977 C C . ALA A 1 117 ? 16.730 14.412 -21.809 1.00 86.75 117 ALA A C 1
ATOM 979 O O . ALA A 1 117 ? 17.223 14.369 -22.938 1.00 86.75 117 ALA A O 1
ATOM 980 N N . VAL A 1 118 ? 16.255 15.549 -21.292 1.00 85.94 118 VAL A N 1
ATOM 981 C CA . VAL A 1 118 ? 16.315 16.835 -22.004 1.00 85.94 118 VAL A CA 1
ATOM 982 C C . VAL A 1 118 ? 17.765 17.259 -22.239 1.00 85.94 118 VAL A C 1
ATOM 984 O O . VAL A 1 118 ? 18.109 17.642 -23.359 1.00 85.94 118 VAL A O 1
ATOM 987 N N . ILE A 1 119 ? 18.624 17.146 -21.222 1.00 87.88 119 ILE A N 1
ATOM 988 C CA . ILE A 1 119 ? 20.048 17.497 -21.327 1.00 87.88 119 ILE A CA 1
ATOM 989 C C . ILE A 1 119 ? 20.741 16.603 -22.357 1.00 87.88 119 ILE A C 1
ATOM 991 O O . ILE A 1 119 ? 21.363 17.112 -23.288 1.00 87.88 119 ILE A O 1
ATOM 995 N N . VAL A 1 120 ? 20.574 15.281 -22.244 1.00 85.81 120 VAL A N 1
ATOM 996 C CA . VAL A 1 120 ? 21.158 14.302 -23.175 1.00 85.81 120 VAL A CA 1
ATOM 997 C C . VAL A 1 120 ? 20.745 14.609 -24.611 1.00 85.81 120 VAL A C 1
ATOM 999 O O . VAL A 1 120 ? 21.587 14.660 -25.507 1.00 85.81 120 VAL A O 1
ATOM 1002 N N . LYS A 1 121 ? 19.458 14.880 -24.835 1.00 80.19 121 LYS A N 1
ATOM 1003 C CA . LYS A 1 121 ? 18.945 15.184 -26.167 1.00 80.19 121 LYS A CA 1
ATOM 1004 C C . LYS A 1 121 ? 19.519 16.481 -26.741 1.00 80.19 121 LYS A C 1
ATOM 1006 O O . LYS A 1 121 ? 19.856 16.526 -27.925 1.00 80.19 121 LYS A O 1
ATOM 1011 N N . ASN A 1 122 ? 19.627 17.528 -25.926 1.00 81.56 122 ASN A N 1
ATOM 1012 C CA . ASN A 1 122 ? 20.167 18.818 -26.356 1.00 81.56 122 ASN A CA 1
ATOM 1013 C C . ASN A 1 122 ? 21.656 18.714 -26.707 1.00 81.56 122 ASN A C 1
ATOM 1015 O O . ASN A 1 122 ? 22.078 19.218 -27.746 1.00 81.56 122 ASN A O 1
ATOM 1019 N N . THR A 1 123 ? 22.438 17.998 -25.897 1.00 80.75 123 THR A N 1
ATOM 1020 C CA . THR A 1 123 ? 23.859 17.743 -26.173 1.00 80.75 123 THR A CA 1
ATOM 1021 C C . THR A 1 123 ? 24.041 16.894 -27.434 1.00 80.75 123 THR A C 1
ATOM 1023 O O . THR A 1 123 ? 24.905 17.196 -28.259 1.00 80.75 123 THR A O 1
ATOM 1026 N N . TRP A 1 124 ? 23.182 15.889 -27.649 1.00 74.38 124 TRP A N 1
ATOM 1027 C CA . TRP A 1 124 ? 23.205 15.059 -28.859 1.00 74.38 124 TRP A CA 1
ATOM 1028 C C . TRP A 1 124 ? 22.914 15.867 -30.127 1.00 74.38 124 TRP A C 1
ATOM 1030 O O . TRP A 1 124 ? 23.605 15.715 -31.130 1.00 74.38 124 TRP A O 1
ATOM 1040 N N . LYS A 1 125 ? 21.930 16.775 -30.079 1.00 68.19 125 LYS A N 1
ATOM 1041 C CA . LYS A 1 125 ? 21.594 17.671 -31.198 1.00 68.19 125 LYS A CA 1
ATOM 1042 C C . LYS A 1 125 ? 22.746 18.611 -31.577 1.00 68.19 125 LYS A C 1
ATOM 1044 O O . LYS A 1 125 ? 22.870 18.971 -32.743 1.00 68.19 125 LYS A O 1
ATOM 1049 N N . ASN A 1 126 ? 23.573 19.000 -30.610 1.00 70.50 126 ASN A N 1
ATOM 1050 C CA . ASN A 1 126 ? 24.637 19.984 -30.802 1.00 70.50 126 ASN A CA 1
ATOM 1051 C C . ASN A 1 126 ? 26.000 19.362 -31.165 1.00 70.50 126 ASN A C 1
ATOM 1053 O O . ASN A 1 126 ? 26.959 20.104 -31.368 1.00 70.50 126 ASN A O 1
ATOM 1057 N N . THR A 1 127 ? 26.108 18.030 -31.258 1.00 68.38 127 THR A N 1
ATOM 1058 C CA . THR A 1 127 ? 27.386 17.347 -31.522 1.00 68.38 127 THR A CA 1
ATOM 1059 C C . THR A 1 127 ? 27.459 16.839 -32.972 1.00 68.38 127 THR A C 1
ATOM 1061 O O . THR A 1 127 ? 26.761 15.885 -33.311 1.00 68.38 127 THR A O 1
ATOM 1064 N N . PRO A 1 128 ? 28.335 17.393 -33.838 1.00 59.56 128 PRO A N 1
ATOM 1065 C CA . PRO A 1 128 ? 28.371 17.069 -35.273 1.00 59.56 128 PRO A CA 1
ATOM 1066 C C . PRO A 1 128 ? 28.828 15.634 -35.603 1.00 59.56 128 PRO A C 1
ATOM 1068 O O . PRO A 1 128 ? 28.574 15.147 -36.701 1.00 59.56 128 PRO A O 1
ATOM 1071 N N . ILE A 1 129 ? 29.475 14.939 -34.661 1.00 58.50 129 ILE A N 1
ATOM 1072 C CA . ILE A 1 129 ? 30.044 13.590 -34.850 1.00 58.50 129 ILE A CA 1
ATOM 1073 C C . ILE A 1 129 ? 28.981 12.478 -34.736 1.00 58.50 129 ILE A C 1
ATOM 1075 O O . ILE A 1 129 ? 29.135 11.413 -35.326 1.00 58.50 129 ILE A O 1
ATOM 1079 N N . LEU A 1 130 ? 27.875 12.715 -34.020 1.00 60.50 130 LEU A N 1
ATOM 1080 C CA . LEU A 1 130 ? 26.880 11.686 -33.671 1.00 60.50 130 LEU A CA 1
ATOM 1081 C C . LEU A 1 130 ? 25.617 11.708 -34.556 1.00 60.50 130 LEU A C 1
ATOM 1083 O O . LEU A 1 130 ? 24.613 11.064 -34.244 1.00 60.50 130 LEU A O 1
ATOM 1087 N N . ASN A 1 131 ? 25.688 12.382 -35.710 1.00 56.41 131 ASN A N 1
ATOM 1088 C CA . ASN A 1 131 ? 24.605 12.518 -36.698 1.00 56.41 131 ASN A CA 1
ATOM 1089 C C . ASN A 1 131 ? 24.167 11.200 -37.376 1.00 56.41 131 ASN A C 1
ATOM 1091 O O . ASN A 1 131 ? 23.248 11.203 -38.190 1.00 56.41 131 ASN A O 1
ATOM 1095 N N . ILE A 1 132 ? 24.809 10.075 -37.054 1.00 58.38 132 ILE A N 1
ATOM 1096 C CA . ILE A 1 132 ? 24.540 8.752 -37.638 1.00 58.38 132 ILE A CA 1
ATOM 1097 C C . ILE A 1 132 ? 23.234 8.156 -37.081 1.00 58.38 132 ILE A C 1
ATOM 1099 O O . ILE A 1 132 ? 22.536 7.423 -37.777 1.00 58.38 132 ILE A O 1
ATOM 1103 N N . ILE A 1 133 ? 22.872 8.496 -35.837 1.00 62.38 133 ILE A N 1
ATOM 1104 C CA . ILE A 1 133 ? 21.594 8.101 -35.234 1.00 62.38 133 ILE A CA 1
ATOM 1105 C C . ILE A 1 133 ? 20.648 9.307 -35.316 1.00 62.38 133 ILE A C 1
ATOM 1107 O O . ILE A 1 133 ? 20.942 10.340 -34.704 1.00 62.38 133 ILE A O 1
ATOM 1111 N N . PRO A 1 134 ? 19.498 9.207 -36.013 1.00 63.91 134 PRO A N 1
ATOM 1112 C CA . PRO A 1 134 ? 18.569 10.318 -36.233 1.00 63.91 134 PRO A CA 1
ATOM 1113 C C . PRO A 1 134 ? 17.743 10.670 -34.980 1.00 63.91 134 PRO A C 1
ATOM 1115 O O . PRO A 1 134 ? 16.542 10.922 -35.058 1.00 63.91 134 PRO A O 1
ATOM 1118 N N . LEU A 1 135 ? 18.370 10.742 -33.801 1.00 63.09 135 LEU A N 1
ATOM 1119 C CA . LEU A 1 135 ? 17.721 11.161 -32.555 1.00 63.09 135 LEU A CA 1
ATOM 1120 C C . LEU A 1 135 ? 17.230 12.619 -32.626 1.00 63.09 135 LEU A C 1
ATOM 1122 O O . LEU A 1 135 ? 16.281 12.998 -31.939 1.00 63.09 135 LEU A O 1
ATOM 1126 N N . HIS A 1 136 ? 17.826 13.414 -33.522 1.00 64.44 136 HIS A N 1
ATOM 1127 C CA . HIS A 1 136 ? 17.375 14.758 -33.882 1.00 64.44 136 HIS A CA 1
ATOM 1128 C C . HIS A 1 136 ? 15.937 14.791 -34.436 1.00 64.44 136 HIS A C 1
ATOM 1130 O O . HIS A 1 136 ? 15.216 15.757 -34.193 1.00 64.44 136 HIS A O 1
ATOM 1136 N N . HIS A 1 137 ? 15.500 13.741 -35.142 1.00 73.25 137 HIS A N 1
ATOM 1137 C CA . HIS A 1 137 ? 14.164 13.670 -35.744 1.00 73.25 137 HIS A CA 1
ATOM 1138 C C . HIS A 1 137 ? 13.072 13.247 -34.760 1.00 73.25 137 HIS A C 1
ATOM 1140 O O . HIS A 1 137 ? 11.888 13.395 -35.056 1.00 73.25 137 HIS A O 1
ATOM 1146 N N . ILE A 1 138 ? 13.442 12.737 -33.584 1.00 78.56 138 ILE A N 1
ATOM 1147 C CA . ILE A 1 138 ? 12.473 12.330 -32.571 1.00 78.56 138 ILE A CA 1
ATOM 1148 C C . ILE A 1 138 ? 12.014 13.583 -31.818 1.00 78.56 138 ILE A C 1
ATOM 1150 O O . ILE A 1 138 ? 12.850 14.283 -31.246 1.00 78.56 138 ILE A O 1
ATOM 1154 N N . PRO A 1 139 ? 10.711 13.892 -31.747 1.00 84.25 139 PRO A N 1
ATOM 1155 C CA . PRO A 1 139 ? 10.211 15.021 -30.969 1.00 84.25 139 PRO A CA 1
ATOM 1156 C C . PRO A 1 139 ? 10.476 14.886 -29.464 1.00 84.25 139 PRO A C 1
ATOM 1158 O O . PRO A 1 139 ? 10.555 13.788 -28.911 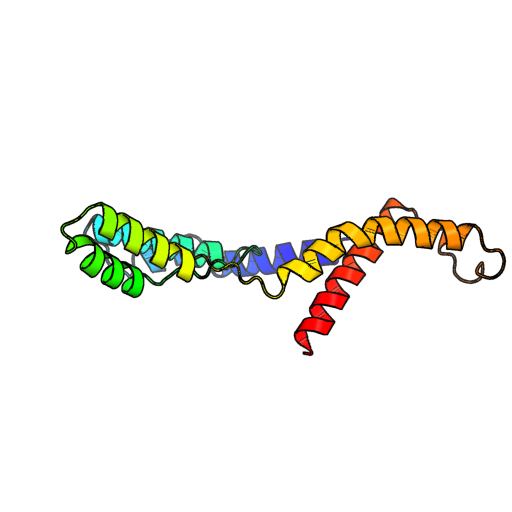1.00 84.25 139 PRO A O 1
ATOM 1161 N N . THR A 1 140 ? 10.633 16.011 -28.760 1.00 80.44 140 THR A N 1
ATOM 1162 C CA . THR A 1 140 ? 10.994 16.012 -27.323 1.00 80.44 140 THR A CA 1
ATOM 1163 C C . THR A 1 140 ? 9.897 15.405 -26.458 1.00 80.44 140 THR A C 1
ATOM 1165 O O . THR A 1 140 ? 10.204 14.639 -25.551 1.00 80.44 140 THR A O 1
ATOM 1168 N N . PHE A 1 141 ? 8.633 15.626 -26.821 1.00 81.00 141 PHE A N 1
ATOM 1169 C CA . PHE A 1 141 ? 7.475 15.028 -26.153 1.00 81.00 141 PHE A CA 1
ATOM 1170 C C . PHE A 1 141 ? 7.360 13.503 -26.338 1.00 81.00 141 PHE A C 1
ATOM 1172 O O . PHE A 1 141 ? 6.568 12.874 -25.650 1.00 81.00 141 PHE A O 1
ATOM 1179 N N . ILE A 1 142 ? 8.134 12.896 -27.247 1.00 82.94 142 ILE A N 1
ATOM 1180 C CA . ILE A 1 142 ? 8.204 11.435 -27.423 1.00 82.94 142 ILE A CA 1
ATOM 1181 C C . ILE A 1 142 ? 9.447 10.882 -26.727 1.00 82.94 142 ILE A C 1
ATOM 1183 O O . ILE A 1 142 ? 9.363 9.892 -26.002 1.00 82.94 142 ILE A O 1
ATOM 1187 N N . PHE A 1 143 ? 10.597 11.534 -26.923 1.00 83.25 143 PHE A N 1
ATOM 1188 C CA . PHE A 1 143 ? 11.875 11.077 -26.381 1.00 83.25 143 PHE A CA 1
ATOM 1189 C C . PHE A 1 143 ? 11.905 11.100 -24.851 1.00 83.25 143 PHE A C 1
ATOM 1191 O O . PHE A 1 143 ? 12.278 10.103 -24.240 1.00 83.25 143 PHE A O 1
ATOM 1198 N N . VAL A 1 144 ? 11.479 12.209 -24.237 1.00 85.44 144 VAL A N 1
ATOM 1199 C CA . VAL A 1 144 ? 11.568 12.388 -22.781 1.00 85.44 144 VAL A CA 1
ATOM 1200 C C . VAL A 1 144 ? 10.705 11.359 -22.042 1.00 85.44 144 VAL A C 1
ATOM 1202 O O . VAL A 1 144 ? 11.266 10.625 -21.231 1.00 85.44 144 VAL A O 1
ATOM 1205 N N . PRO A 1 145 ? 9.405 11.177 -22.361 1.00 82.88 145 PRO A N 1
ATOM 1206 C CA . PRO A 1 145 ? 8.605 10.151 -21.692 1.00 82.88 145 PRO A CA 1
ATOM 1207 C C . PRO A 1 145 ? 9.116 8.728 -21.937 1.00 82.88 145 PRO A C 1
ATOM 1209 O O . PRO A 1 145 ? 9.048 7.895 -21.039 1.00 82.88 145 PRO A O 1
ATOM 1212 N N . SER A 1 146 ? 9.654 8.445 -23.130 1.00 83.50 146 SER A N 1
ATOM 1213 C CA . SER A 1 146 ? 10.203 7.119 -23.451 1.00 83.50 146 SER A CA 1
ATOM 1214 C C . SER A 1 146 ? 11.465 6.817 -22.646 1.00 83.50 146 SER A C 1
ATOM 1216 O O . SER A 1 146 ? 11.597 5.723 -22.106 1.00 83.50 146 SER A O 1
ATOM 1218 N N . PHE A 1 147 ? 12.369 7.792 -22.525 1.00 86.88 147 PHE A N 1
ATOM 1219 C CA . PHE A 1 147 ? 13.574 7.670 -21.710 1.00 86.88 147 PHE A CA 1
ATOM 1220 C C . PHE A 1 147 ? 13.219 7.459 -20.238 1.00 86.88 147 PHE A C 1
ATOM 1222 O O . PHE A 1 147 ? 13.690 6.505 -19.632 1.00 86.88 147 PHE A O 1
ATOM 1229 N N . THR A 1 148 ? 12.318 8.278 -19.689 1.00 85.44 148 THR A N 1
ATOM 1230 C CA . THR A 1 148 ? 11.847 8.136 -18.305 1.00 85.44 148 THR A CA 1
ATOM 1231 C C . THR A 1 148 ? 11.206 6.770 -18.062 1.00 85.44 148 THR A C 1
ATOM 1233 O O . THR A 1 148 ? 11.507 6.125 -17.061 1.00 85.44 148 THR A O 1
ATOM 1236 N N . MET A 1 149 ? 10.377 6.282 -18.989 1.00 82.88 149 MET A N 1
ATOM 1237 C CA . MET A 1 149 ? 9.773 4.952 -18.886 1.00 82.88 149 MET A CA 1
ATOM 1238 C C . MET A 1 149 ? 10.833 3.842 -18.899 1.00 82.88 149 MET A C 1
ATOM 1240 O O . MET A 1 149 ? 10.757 2.925 -18.087 1.00 82.88 149 MET A O 1
ATOM 1244 N N . LEU A 1 150 ? 11.846 3.937 -19.766 1.00 85.94 150 LEU A N 1
ATOM 1245 C CA . LEU A 1 150 ? 12.958 2.982 -19.801 1.00 85.94 150 LEU A CA 1
ATOM 1246 C C . LEU A 1 150 ? 13.801 3.022 -18.523 1.00 85.94 150 LEU A C 1
ATOM 1248 O O . LEU A 1 150 ? 14.179 1.965 -18.031 1.00 85.94 150 LEU A O 1
ATOM 1252 N N . SER A 1 151 ? 14.056 4.202 -17.954 1.00 85.00 151 SER A N 1
ATOM 1253 C CA . SER A 1 151 ? 14.766 4.333 -16.676 1.00 85.00 151 SER A CA 1
ATOM 1254 C C . SER A 1 151 ? 13.991 3.685 -15.527 1.00 85.00 151 SER A C 1
ATOM 1256 O O . SER A 1 151 ? 14.573 2.951 -14.733 1.00 85.00 151 SER A O 1
ATOM 1258 N N . LEU A 1 152 ? 12.671 3.891 -15.472 1.00 82.06 152 LEU A N 1
ATOM 1259 C CA . LEU A 1 152 ? 11.806 3.269 -14.466 1.00 82.06 152 LEU A CA 1
ATOM 1260 C C . LEU A 1 152 ? 11.736 1.744 -14.633 1.00 82.06 152 LEU A C 1
ATOM 1262 O O . LEU A 1 152 ? 11.780 1.016 -13.645 1.00 82.06 152 LEU A O 1
ATOM 1266 N N . ILE A 1 153 ? 11.653 1.241 -15.868 1.00 82.19 153 ILE A N 1
ATOM 1267 C CA . ILE A 1 153 ? 11.683 -0.205 -16.142 1.00 82.19 153 ILE A CA 1
ATOM 1268 C C . ILE A 1 153 ? 13.047 -0.788 -15.773 1.00 82.19 153 ILE A C 1
ATOM 1270 O O . ILE A 1 153 ? 13.098 -1.830 -15.132 1.00 82.19 153 ILE A O 1
ATOM 1274 N N . GLY A 1 154 ? 14.140 -0.117 -16.139 1.00 82.69 154 GLY A N 1
ATOM 1275 C CA . GLY A 1 154 ? 15.499 -0.571 -15.854 1.00 82.69 154 GLY A CA 1
ATOM 1276 C C . GLY A 1 154 ? 15.749 -0.737 -14.360 1.00 82.69 154 GLY A C 1
ATOM 1277 O O . GLY A 1 154 ? 16.231 -1.781 -13.943 1.00 82.69 154 GLY A O 1
ATOM 1278 N N . ILE A 1 155 ? 15.336 0.236 -13.549 1.00 80.31 155 ILE A N 1
ATOM 1279 C CA . ILE A 1 155 ? 15.458 0.158 -12.087 1.00 80.31 155 ILE A CA 1
ATOM 1280 C C . ILE A 1 155 ? 14.609 -0.967 -11.511 1.00 80.31 155 ILE A C 1
ATOM 1282 O O . ILE A 1 155 ? 15.090 -1.721 -10.674 1.00 80.31 155 ILE A O 1
ATOM 1286 N N . ASN A 1 156 ? 13.384 -1.145 -12.007 1.00 69.81 156 ASN A N 1
ATOM 1287 C CA . ASN A 1 156 ? 12.557 -2.273 -11.589 1.00 69.81 156 ASN A CA 1
ATOM 1288 C C . ASN A 1 156 ? 13.181 -3.625 -11.972 1.00 69.81 156 ASN A C 1
ATOM 1290 O O . ASN A 1 156 ? 13.127 -4.552 -11.179 1.00 69.81 156 ASN A O 1
ATOM 1294 N N . VAL A 1 157 ? 13.790 -3.752 -13.156 1.00 73.81 157 VAL A N 1
ATOM 1295 C CA . VAL A 1 157 ? 14.446 -4.997 -13.596 1.00 73.81 157 VAL A CA 1
ATOM 1296 C C . VAL A 1 157 ? 15.711 -5.280 -12.790 1.00 73.81 157 VAL A C 1
ATOM 1298 O O . VAL A 1 157 ? 15.903 -6.415 -12.368 1.00 73.81 157 VAL A O 1
ATOM 1301 N N . VAL A 1 158 ? 16.549 -4.269 -12.549 1.00 74.25 158 VAL A N 1
ATOM 1302 C CA . VAL A 1 158 ? 17.756 -4.396 -11.715 1.00 74.25 158 VAL A CA 1
ATOM 1303 C C . VAL A 1 158 ? 17.379 -4.828 -10.297 1.00 74.25 158 VAL A C 1
ATOM 1305 O O . VAL A 1 158 ? 17.983 -5.753 -9.774 1.00 74.25 158 VAL A O 1
ATOM 1308 N N . HIS A 1 159 ? 16.316 -4.258 -9.730 1.00 61.84 159 HIS A N 1
ATOM 1309 C CA . HIS A 1 159 ? 15.834 -4.626 -8.398 1.00 61.84 159 HIS A CA 1
ATOM 1310 C C . HIS A 1 159 ? 15.091 -5.968 -8.313 1.00 61.84 159 HIS A C 1
ATOM 1312 O O . HIS A 1 159 ? 14.905 -6.465 -7.213 1.00 61.84 159 HIS A O 1
ATOM 1318 N N . ILE A 1 160 ? 14.630 -6.551 -9.427 1.00 59.25 160 ILE A N 1
ATOM 1319 C CA . ILE A 1 160 ? 14.067 -7.919 -9.450 1.00 59.25 160 ILE A CA 1
ATOM 1320 C C . ILE A 1 160 ? 15.187 -8.977 -9.487 1.00 59.25 160 ILE A C 1
ATOM 1322 O O . ILE A 1 160 ? 14.939 -10.147 -9.198 1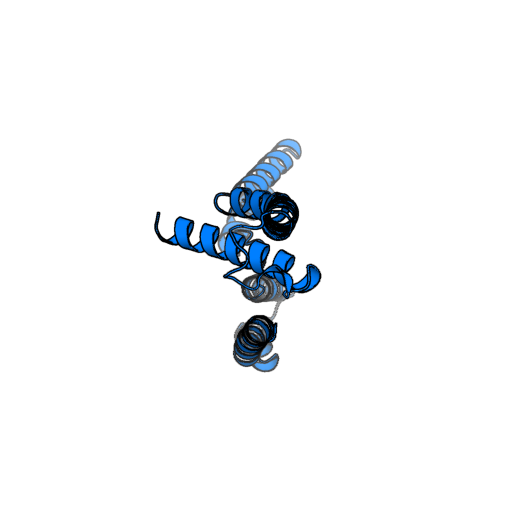.00 59.25 160 ILE A O 1
ATOM 1326 N N . LEU A 1 161 ? 16.398 -8.584 -9.893 1.00 53.91 161 LEU A N 1
ATOM 1327 C CA . LEU A 1 161 ? 17.557 -9.465 -10.054 1.00 53.91 161 LEU A CA 1
ATOM 1328 C C . LEU A 1 161 ? 18.503 -9.478 -8.836 1.00 53.91 161 LEU A C 1
ATOM 1330 O O . LEU A 1 161 ? 19.351 -10.368 -8.774 1.00 53.91 161 LEU A O 1
ATOM 1334 N N . GLU A 1 162 ? 18.370 -8.518 -7.915 1.00 46.75 162 GLU A N 1
ATOM 1335 C CA . GLU A 1 162 ? 19.015 -8.489 -6.585 1.00 46.75 162 GLU A CA 1
ATOM 1336 C C . GLU A 1 162 ? 18.154 -9.192 -5.529 1.00 46.75 162 GLU A C 1
ATOM 1338 O O . GLU A 1 162 ? 18.747 -9.900 -4.683 1.00 46.75 162 GLU A O 1
#

InterPro domains:
  IPR057196 Protein of unknown function DUF7874 [PF25284] (21-151)

Radius of gyration: 24.35 Å; chains: 1; bounding box: 58×38×69 Å